Protein AF-A0A3B8QSG8-F1 (afdb_monomer)

Radius of gyration: 14.2 Å; Cα contacts (8 Å, |Δi|>4): 62; chains: 1; bounding box: 43×29×37 Å

pLDDT: mean 88.23, std 14.17, range [44.84, 96.81]

Mean predicted aligned error: 6.04 Å

Structure (mmCIF, N/CA/C/O backbone):
data_AF-A0A3B8QSG8-F1
#
_entry.id   AF-A0A3B8QSG8-F1
#
loop_
_atom_site.group_PDB
_atom_site.id
_atom_site.type_symbol
_atom_site.label_atom_id
_atom_site.label_alt_id
_atom_site.label_comp_id
_atom_site.label_asym_id
_atom_site.label_entity_id
_atom_site.label_seq_id
_atom_site.pdbx_PDB_ins_code
_atom_site.Cartn_x
_atom_site.Cartn_y
_atom_site.Cartn_z
_atom_site.occupancy
_atom_site.B_iso_or_equiv
_atom_site.auth_seq_id
_atom_site.auth_comp_id
_atom_site.auth_asym_id
_atom_site.auth_atom_id
_atom_site.pdbx_PDB_model_num
ATOM 1 N N . MET A 1 1 ? 31.671 -11.394 -25.249 1.00 50.81 1 MET A N 1
ATOM 2 C CA . MET A 1 1 ? 30.550 -10.578 -25.761 1.00 50.81 1 MET A CA 1
ATOM 3 C C . MET A 1 1 ? 29.526 -10.498 -24.640 1.00 50.81 1 MET A C 1
ATOM 5 O O . MET A 1 1 ? 28.879 -11.499 -24.371 1.00 50.81 1 MET A O 1
ATOM 9 N N . HIS A 1 2 ? 29.485 -9.396 -23.887 1.00 44.84 2 HIS A N 1
ATOM 10 C CA . HIS A 1 2 ? 28.515 -9.245 -22.799 1.00 44.84 2 HIS A CA 1
ATOM 11 C C . HIS A 1 2 ? 27.134 -8.967 -23.398 1.00 44.84 2 HIS A C 1
ATOM 13 O O . HIS A 1 2 ? 26.947 -7.979 -24.104 1.00 44.84 2 HIS A O 1
ATOM 19 N N . THR A 1 3 ? 26.188 -9.866 -23.144 1.00 45.97 3 THR A N 1
ATOM 20 C CA . THR A 1 3 ? 24.755 -9.670 -23.374 1.00 45.97 3 THR A CA 1
ATOM 21 C C . THR A 1 3 ? 24.287 -8.390 -22.674 1.00 45.97 3 THR A C 1
ATOM 23 O O . THR A 1 3 ? 24.620 -8.201 -21.501 1.00 45.97 3 THR A O 1
ATOM 26 N N . PRO A 1 4 ? 23.511 -7.509 -23.330 1.00 49.88 4 PRO A N 1
ATOM 27 C CA . PRO A 1 4 ? 22.913 -6.374 -22.645 1.00 49.88 4 PRO A CA 1
ATOM 28 C C . PRO A 1 4 ? 21.877 -6.8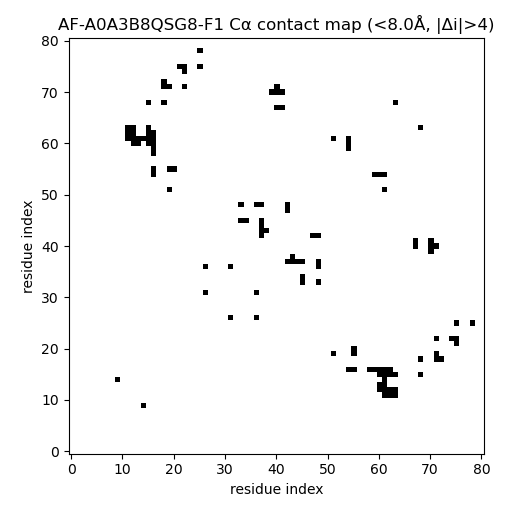99 -21.646 1.00 49.88 4 PRO A C 1
ATOM 30 O O . PRO A 1 4 ? 20.807 -7.384 -22.019 1.00 49.88 4 PRO A O 1
ATOM 33 N N . ASN A 1 5 ? 22.222 -6.833 -20.360 1.00 46.84 5 ASN A N 1
ATOM 34 C CA . ASN A 1 5 ? 21.316 -7.095 -19.252 1.00 46.84 5 ASN A CA 1
ATOM 35 C C . ASN A 1 5 ? 20.183 -6.063 -19.330 1.00 46.84 5 ASN A C 1
ATOM 37 O O . ASN A 1 5 ? 20.341 -4.921 -18.901 1.00 46.84 5 ASN A O 1
ATOM 41 N N . THR A 1 6 ? 19.062 -6.440 -19.945 1.00 47.12 6 THR A N 1
ATOM 42 C CA . THR A 1 6 ? 17.891 -5.571 -20.125 1.00 47.12 6 THR A CA 1
ATOM 43 C C . THR A 1 6 ? 17.109 -5.536 -18.817 1.00 47.12 6 THR A C 1
ATOM 45 O O . THR A 1 6 ? 15.967 -5.972 -18.725 1.00 47.12 6 THR A O 1
ATOM 48 N N . GLN A 1 7 ? 17.751 -5.053 -17.757 1.00 54.00 7 GLN A N 1
ATOM 49 C CA . GLN A 1 7 ? 17.042 -4.627 -16.569 1.00 54.00 7 GLN A CA 1
ATOM 50 C C . GLN A 1 7 ? 16.436 -3.278 -16.933 1.00 54.00 7 GLN A C 1
ATOM 52 O O . GLN A 1 7 ? 17.078 -2.241 -16.793 1.00 54.00 7 GLN A O 1
ATOM 57 N N . THR A 1 8 ? 15.236 -3.303 -17.521 1.00 54.00 8 THR A N 1
ATOM 58 C CA . THR A 1 8 ? 14.407 -2.111 -17.716 1.00 54.00 8 THR A CA 1
ATOM 59 C C . THR A 1 8 ? 14.436 -1.348 -16.402 1.00 54.00 8 THR A C 1
ATOM 61 O O . THR A 1 8 ? 13.919 -1.849 -15.404 1.00 54.00 8 THR A O 1
ATOM 64 N N . ALA A 1 9 ? 15.109 -0.197 -16.372 1.00 60.00 9 ALA A N 1
ATOM 65 C CA . ALA A 1 9 ? 15.084 0.692 -15.226 1.00 60.00 9 ALA A CA 1
ATOM 66 C C . ALA A 1 9 ? 13.627 1.135 -15.075 1.00 60.00 9 ALA A C 1
ATOM 68 O O . ALA A 1 9 ? 13.167 2.035 -15.775 1.00 60.00 9 ALA A O 1
ATOM 69 N N . ILE A 1 10 ? 12.858 0.403 -14.265 1.00 68.19 10 ILE A N 1
ATOM 70 C CA . ILE A 1 10 ? 11.464 0.731 -14.010 1.00 68.19 10 ILE A CA 1
ATOM 71 C C . ILE A 1 10 ? 11.496 2.107 -13.362 1.00 68.19 10 ILE A C 1
ATOM 73 O O . ILE A 1 10 ? 12.194 2.300 -12.366 1.00 68.19 10 ILE A O 1
ATOM 77 N N . ASP A 1 11 ? 10.775 3.066 -13.946 1.00 84.88 11 ASP A N 1
ATOM 78 C CA . ASP A 1 11 ? 10.618 4.374 -13.324 1.00 84.88 11 ASP A CA 1
ATOM 79 C C . ASP A 1 11 ? 10.149 4.145 -11.875 1.00 84.88 11 ASP A C 1
ATOM 81 O O . ASP A 1 11 ? 9.093 3.532 -11.669 1.00 84.88 11 ASP A O 1
ATOM 85 N N . PRO A 1 12 ? 10.921 4.569 -10.857 1.00 83.44 12 PRO A N 1
ATOM 86 C CA . PRO A 1 12 ? 10.636 4.221 -9.463 1.00 83.44 12 PRO A CA 1
ATOM 87 C C . PRO A 1 12 ? 9.263 4.743 -9.024 1.00 83.44 12 PRO A C 1
ATOM 89 O O . PRO A 1 12 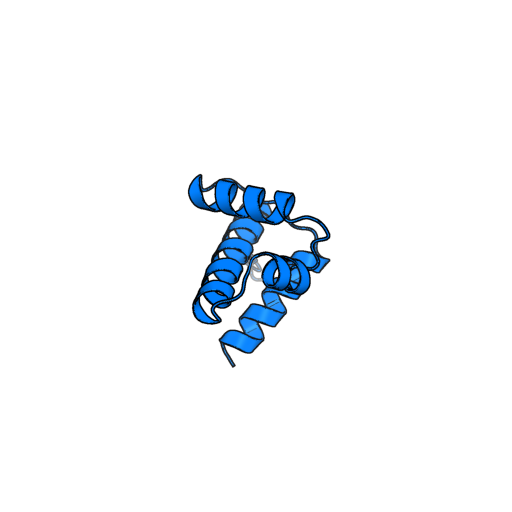? 8.612 4.182 -8.144 1.00 83.44 12 PRO A O 1
ATOM 92 N N . GLY A 1 13 ? 8.798 5.800 -9.684 1.00 87.75 13 GLY A N 1
ATOM 93 C CA . GLY A 1 13 ? 7.478 6.367 -9.531 1.00 87.75 13 GLY A CA 1
ATOM 94 C C . GLY A 1 13 ? 6.340 5.510 -10.083 1.00 87.75 13 GLY A C 1
ATOM 95 O O . GLY A 1 13 ? 5.304 5.332 -9.433 1.00 87.75 13 GLY A O 1
ATOM 96 N N . LEU A 1 14 ? 6.527 4.960 -11.281 1.00 90.44 14 LEU A N 1
ATOM 97 C CA . LEU A 1 14 ? 5.628 3.987 -11.889 1.00 90.44 14 LEU A CA 1
ATOM 98 C C . LEU A 1 14 ? 5.585 2.699 -11.065 1.00 90.44 14 LEU A C 1
ATOM 100 O O . LEU A 1 14 ? 4.494 2.190 -10.801 1.00 90.44 14 LEU A O 1
ATOM 104 N N . GLN A 1 15 ? 6.745 2.210 -10.620 1.00 92.81 15 GLN A N 1
ATOM 105 C CA . GLN A 1 15 ? 6.846 1.034 -9.758 1.00 92.81 15 GLN A CA 1
ATOM 106 C C . GLN A 1 15 ? 6.054 1.230 -8.467 1.00 92.81 15 GLN A C 1
ATOM 108 O O . GLN A 1 15 ? 5.216 0.394 -8.127 1.00 92.81 15 GLN A O 1
ATOM 113 N N . GLY A 1 16 ? 6.255 2.359 -7.783 1.00 94.06 16 GLY A N 1
ATOM 114 C CA . GLY A 1 16 ? 5.517 2.657 -6.562 1.00 94.06 16 GLY A CA 1
ATOM 115 C C . GLY A 1 16 ? 4.012 2.772 -6.798 1.00 94.06 16 GLY A C 1
ATOM 116 O O . GLY A 1 16 ? 3.225 2.248 -6.014 1.00 94.06 16 GLY A O 1
ATOM 117 N N . ARG A 1 17 ? 3.580 3.359 -7.922 1.00 95.25 17 ARG A N 1
ATOM 118 C CA . ARG A 1 17 ? 2.154 3.420 -8.285 1.00 95.25 17 ARG A CA 1
ATOM 119 C C . ARG A 1 17 ? 1.544 2.029 -8.473 1.00 95.25 17 ARG A C 1
ATOM 121 O O . ARG A 1 17 ? 0.432 1.786 -8.009 1.00 95.25 17 ARG A O 1
ATOM 128 N N . VAL A 1 18 ? 2.246 1.130 -9.164 1.00 95.06 18 VAL A N 1
ATOM 129 C CA . VAL A 1 18 ? 1.781 -0.248 -9.395 1.00 95.06 18 VAL A CA 1
ATOM 130 C C . VAL A 1 18 ? 1.724 -1.028 -8.082 1.00 95.06 18 VAL A C 1
ATOM 132 O O . VAL A 1 18 ? 0.709 -1.671 -7.819 1.00 95.06 18 VAL A O 1
ATOM 135 N N . ALA A 1 19 ? 2.749 -0.912 -7.233 1.00 95.31 19 ALA A N 1
ATOM 136 C CA . ALA A 1 19 ? 2.789 -1.567 -5.927 1.00 95.31 19 ALA A CA 1
ATOM 137 C C . ALA A 1 19 ? 1.628 -1.115 -5.024 1.00 95.31 19 ALA A C 1
ATOM 139 O O . ALA A 1 19 ? 0.903 -1.946 -4.481 1.00 95.31 19 ALA A O 1
ATOM 140 N N . VAL A 1 20 ? 1.374 0.195 -4.947 1.00 96.50 20 VAL A N 1
ATOM 141 C CA . VAL A 1 20 ? 0.242 0.756 -4.191 1.00 96.50 20 VAL A CA 1
ATOM 142 C C . VAL A 1 20 ? -1.100 0.290 -4.758 1.00 96.50 20 VAL A C 1
ATOM 144 O O . VAL A 1 20 ? -2.011 -0.032 -3.998 1.00 96.50 20 VAL A O 1
ATOM 147 N N . LYS A 1 21 ? -1.247 0.244 -6.088 1.00 96.75 21 LYS A N 1
ATOM 148 C CA . LYS A 1 21 ? -2.479 -0.243 -6.723 1.00 96.75 21 LYS A CA 1
ATOM 149 C C . LYS A 1 21 ? -2.749 -1.705 -6.359 1.00 96.75 21 LYS A C 1
ATOM 151 O O . LYS A 1 21 ? -3.880 -2.033 -6.014 1.00 96.75 21 LYS A O 1
ATOM 156 N N . LEU A 1 22 ? -1.726 -2.557 -6.425 1.00 96.06 22 LEU A N 1
ATOM 157 C CA . LEU A 1 22 ? -1.829 -3.962 -6.032 1.00 96.06 22 LEU A CA 1
ATOM 158 C C . LEU A 1 22 ? -2.182 -4.096 -4.547 1.00 96.06 22 LEU A C 1
ATOM 160 O O . LEU A 1 22 ? -3.112 -4.818 -4.207 1.00 96.06 22 LEU A O 1
ATOM 164 N N . PHE A 1 23 ? -1.497 -3.347 -3.681 1.00 96.69 23 PHE A N 1
ATOM 165 C CA . PHE A 1 23 ? -1.770 -3.310 -2.246 1.00 96.69 23 PHE A CA 1
ATOM 166 C C . PHE A 1 23 ? -3.239 -2.981 -1.937 1.00 96.69 23 PHE A C 1
ATOM 168 O O . PHE A 1 23 ? -3.868 -3.666 -1.131 1.00 96.69 23 PHE A O 1
ATOM 175 N N . PHE A 1 24 ? -3.816 -1.973 -2.600 1.00 96.81 24 PHE A N 1
ATOM 176 C CA . PHE A 1 24 ? -5.235 -1.663 -2.421 1.00 96.81 24 PHE A CA 1
ATOM 177 C C . PHE A 1 24 ? -6.151 -2.783 -2.912 1.00 96.81 24 PHE A C 1
ATOM 179 O O . PHE A 1 24 ? -7.133 -3.047 -2.240 1.00 96.81 24 PHE A O 1
ATOM 186 N N . GLY A 1 25 ? -5.829 -3.463 -4.016 1.00 96.25 25 GLY A N 1
ATOM 187 C CA . GLY A 1 25 ? -6.617 -4.608 -4.486 1.00 96.25 25 GLY A CA 1
ATOM 188 C C . GLY A 1 25 ? -6.635 -5.764 -3.482 1.00 96.25 25 GLY A C 1
ATOM 189 O O . GLY A 1 25 ? -7.703 -6.231 -3.107 1.00 96.25 25 GLY A O 1
ATOM 190 N N . ILE A 1 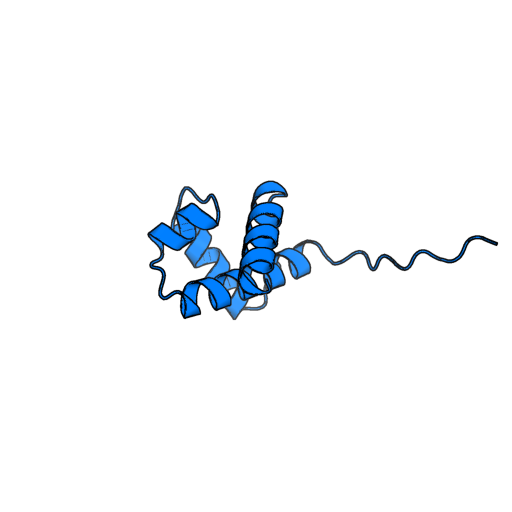26 ? -5.461 -6.161 -2.980 1.00 96.06 26 ILE A N 1
ATOM 191 C CA . ILE A 1 26 ? -5.331 -7.251 -1.996 1.00 96.06 26 ILE A CA 1
ATOM 192 C C . ILE A 1 26 ? -6.079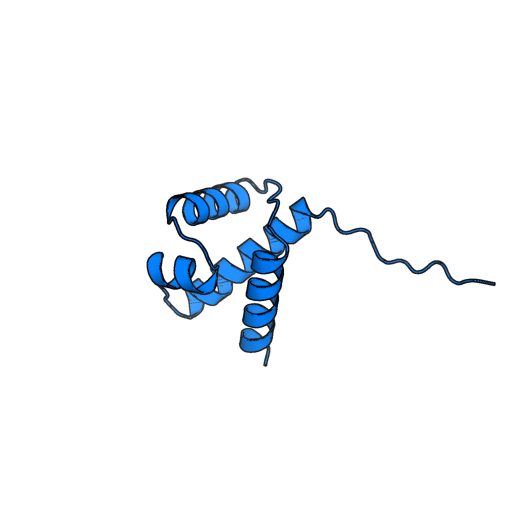 -6.907 -0.701 1.00 96.06 26 ILE A C 1
ATOM 194 O O . ILE A 1 26 ? -6.868 -7.691 -0.184 1.00 96.06 26 ILE A O 1
ATOM 198 N N . THR A 1 27 ? -5.845 -5.706 -0.168 1.00 95.94 27 THR A N 1
ATOM 199 C CA . THR A 1 27 ? -6.454 -5.288 1.105 1.00 95.94 27 THR A CA 1
ATOM 200 C C . THR A 1 27 ? -7.941 -4.948 0.997 1.00 95.94 27 THR A C 1
ATOM 202 O O . THR A 1 27 ? -8.603 -4.793 2.024 1.00 95.94 27 THR A O 1
ATOM 205 N N . ASP A 1 28 ? -8.467 -4.781 -0.213 1.00 96.38 28 ASP A N 1
ATOM 206 C CA . ASP A 1 28 ? -9.901 -4.687 -0.478 1.00 96.38 28 ASP A CA 1
ATOM 207 C C . ASP A 1 28 ? -10.556 -6.068 -0.460 1.00 96.38 28 ASP A C 1
ATOM 209 O O . ASP A 1 28 ? -11.549 -6.250 0.238 1.00 96.38 28 ASP A O 1
ATOM 213 N N . GLU A 1 29 ? -9.937 -7.061 -1.103 1.00 96.38 29 GLU A N 1
ATOM 214 C CA . GLU A 1 29 ? -10.431 -8.442 -1.088 1.00 96.38 29 GLU A CA 1
ATOM 215 C C . GLU A 1 29 ? -10.443 -9.043 0.327 1.00 96.38 29 GLU A C 1
ATOM 217 O O . GLU A 1 29 ? -11.380 -9.738 0.710 1.00 96.38 29 GLU A O 1
ATOM 222 N N . TRP A 1 30 ? -9.451 -8.703 1.153 1.00 95.81 30 TRP A N 1
ATOM 223 C CA . TRP A 1 30 ? -9.416 -9.083 2.570 1.00 95.81 30 TRP A CA 1
ATOM 224 C C . TRP A 1 30 ? -10.341 -8.246 3.470 1.00 95.81 30 TRP A C 1
ATOM 226 O O . TRP A 1 30 ? -10.327 -8.426 4.687 1.00 95.81 30 TRP A O 1
ATOM 236 N N . ALA A 1 31 ? -11.117 -7.319 2.899 1.00 96.62 31 ALA A N 1
ATOM 237 C CA . ALA A 1 31 ? -12.051 -6.440 3.601 1.00 96.62 31 ALA A CA 1
ATOM 238 C C . ALA A 1 31 ? -11.419 -5.631 4.755 1.00 96.62 31 ALA A C 1
ATOM 240 O O . ALA A 1 31 ? -12.051 -5.391 5.786 1.00 96.62 31 ALA A O 1
ATOM 241 N N . LEU A 1 32 ? -10.166 -5.187 4.590 1.00 96.62 32 LEU A N 1
ATOM 242 C CA . LEU A 1 32 ? -9.449 -4.448 5.632 1.00 96.62 32 LEU A CA 1
ATOM 243 C C . LEU A 1 32 ? -9.862 -2.975 5.689 1.00 96.62 32 LEU A C 1
ATOM 245 O O . LEU A 1 32 ? -9.993 -2.306 4.660 1.00 96.62 32 LEU A O 1
ATOM 249 N N . ASN A 1 33 ? -9.953 -2.421 6.899 1.00 95.31 33 ASN A N 1
ATOM 250 C CA . ASN A 1 33 ? -10.188 -0.988 7.096 1.00 95.31 33 ASN A CA 1
ATOM 251 C C . ASN A 1 33 ? -8.892 -0.157 6.972 1.00 95.31 33 ASN A C 1
ATOM 253 O O . ASN A 1 33 ? -7.778 -0.680 7.019 1.00 95.31 33 ASN A O 1
ATOM 257 N N . ASP A 1 34 ? -9.013 1.170 6.832 1.00 94.31 34 ASP A N 1
ATOM 258 C CA . ASP A 1 34 ? -7.860 2.057 6.579 1.00 94.31 34 ASP A CA 1
ATOM 259 C C . ASP A 1 34 ? -6.779 2.010 7.676 1.00 94.31 34 ASP A C 1
ATOM 261 O O . ASP A 1 34 ? -5.605 2.236 7.393 1.00 94.31 34 ASP A O 1
ATOM 265 N N . GLU A 1 35 ? -7.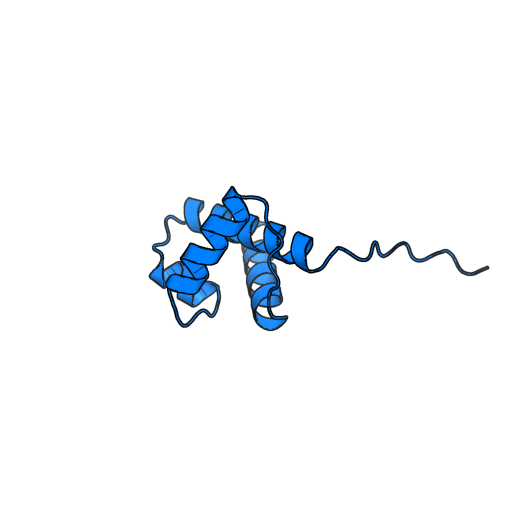141 1.686 8.919 1.00 94.94 35 GLU A N 1
ATOM 266 C CA . GLU A 1 35 ? -6.170 1.517 10.007 1.00 94.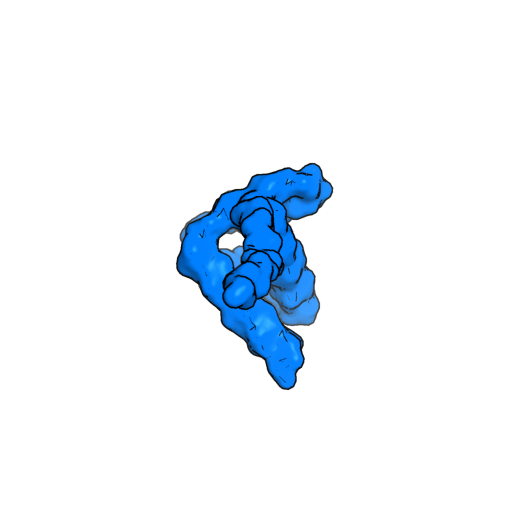94 35 GLU A CA 1
ATOM 267 C C . GLU A 1 35 ? -5.322 0.258 9.827 1.00 94.94 35 GLU A C 1
ATOM 269 O O . GLU A 1 35 ? -4.097 0.334 9.868 1.00 94.94 35 GLU A O 1
ATOM 274 N N . GLN A 1 36 ? -5.959 -0.877 9.529 1.00 95.88 36 GLN A N 1
ATOM 275 C CA . GLN A 1 36 ? -5.260 -2.122 9.212 1.00 95.88 36 GLN A CA 1
ATOM 276 C C . GLN A 1 36 ? -4.372 -1.951 7.976 1.00 95.88 36 GLN A C 1
ATOM 278 O O . GLN A 1 36 ? -3.221 -2.387 7.969 1.00 95.88 36 GLN A O 1
ATOM 283 N N . ARG A 1 37 ? -4.860 -1.238 6.952 1.00 96.19 37 ARG A N 1
ATOM 284 C CA . ARG A 1 37 ? -4.065 -0.889 5.766 1.00 96.19 37 ARG A CA 1
ATOM 285 C C . ARG A 1 37 ? -2.843 -0.042 6.131 1.00 96.19 37 ARG A C 1
ATOM 287 O O . ARG A 1 37 ? -1.754 -0.315 5.635 1.00 96.19 37 ARG A O 1
ATOM 294 N N . CYS A 1 38 ? -2.985 0.945 7.016 1.00 94.94 38 CYS A N 1
ATOM 295 C CA . CYS A 1 38 ? -1.845 1.712 7.523 1.00 94.94 38 CYS A CA 1
ATOM 296 C C . CYS A 1 38 ? -0.829 0.820 8.251 1.00 94.94 38 CYS A C 1
ATOM 298 O O . CYS A 1 38 ? 0.361 0.925 7.962 1.00 94.94 38 CYS A O 1
ATOM 300 N N . ILE A 1 39 ? -1.280 -0.095 9.114 1.00 94.44 39 ILE A N 1
ATOM 301 C CA . ILE A 1 39 ? -0.404 -1.036 9.834 1.00 94.44 39 ILE A CA 1
ATOM 302 C C . ILE A 1 39 ? 0.379 -1.918 8.848 1.00 94.44 39 ILE A C 1
ATOM 304 O O . ILE A 1 39 ? 1.605 -2.023 8.938 1.00 94.44 39 ILE A O 1
ATOM 308 N N . LEU A 1 40 ? -0.296 -2.507 7.857 1.00 93.50 40 LEU A N 1
ATOM 309 C CA . LEU A 1 40 ? 0.358 -3.345 6.848 1.00 93.50 40 LEU A CA 1
ATOM 310 C C . LEU A 1 40 ? 1.376 -2.551 6.022 1.00 93.50 40 LEU A C 1
ATOM 312 O O . LEU A 1 40 ? 2.517 -2.987 5.856 1.00 93.50 40 LEU A O 1
ATOM 316 N N . ALA A 1 41 ? 1.006 -1.349 5.584 1.00 92.81 41 ALA A N 1
ATOM 317 C CA . ALA A 1 41 ? 1.875 -0.471 4.808 1.00 92.81 41 ALA A CA 1
ATOM 318 C C . ALA A 1 41 ? 2.998 0.199 5.628 1.00 92.81 41 ALA A C 1
ATOM 320 O O . ALA A 1 41 ? 3.826 0.890 5.038 1.00 92.81 41 ALA A O 1
ATOM 321 N N . GLY A 1 42 ? 3.041 0.024 6.956 1.00 93.25 42 GLY A N 1
ATOM 322 C CA . GLY A 1 42 ? 4.023 0.687 7.827 1.00 93.25 42 GLY A CA 1
ATOM 323 C C . GLY A 1 42 ? 3.810 2.203 7.938 1.00 93.25 42 GLY A C 1
ATOM 324 O O . GLY A 1 42 ? 4.750 2.962 8.158 1.00 93.25 42 GLY A O 1
ATOM 325 N N . LEU A 1 43 ? 2.578 2.671 7.733 1.00 92.12 43 LEU A N 1
ATOM 326 C CA . LEU A 1 43 ? 2.227 4.085 7.736 1.00 92.12 43 LEU A CA 1
ATOM 327 C C . LEU A 1 43 ? 1.722 4.538 9.104 1.00 92.12 43 LEU A C 1
ATOM 329 O O . LEU A 1 43 ? 0.773 3.979 9.644 1.00 92.12 43 LEU A O 1
ATOM 333 N N . ASN A 1 44 ? 2.257 5.661 9.582 1.00 87.06 44 ASN A N 1
ATOM 334 C CA . ASN A 1 44 ? 1.798 6.308 10.817 1.00 87.06 44 ASN A CA 1
ATOM 335 C C . ASN A 1 44 ? 0.566 7.211 10.619 1.00 87.06 44 ASN A C 1
ATOM 337 O O . ASN A 1 44 ? 0.022 7.739 11.583 1.00 87.06 44 ASN A O 1
ATOM 341 N N . SER A 1 45 ? 0.141 7.457 9.372 1.00 86.38 45 SER A N 1
ATOM 342 C CA . SER A 1 45 ? -0.940 8.400 9.073 1.00 86.38 45 SER A CA 1
ATOM 343 C C . SER A 1 45 ? -1.847 7.926 7.941 1.00 86.38 45 SER A C 1
ATOM 345 O O . SER A 1 45 ? -1.385 7.626 6.835 1.00 86.38 45 SER A O 1
ATOM 347 N N . ARG A 1 46 ? -3.165 7.974 8.190 1.00 91.69 46 ARG A N 1
ATOM 348 C CA . ARG A 1 46 ? -4.215 7.716 7.186 1.00 91.69 46 ARG A CA 1
ATOM 349 C C . ARG A 1 46 ? -4.181 8.727 6.034 1.00 91.69 46 ARG A C 1
ATOM 351 O O . ARG A 1 46 ? -4.642 8.430 4.934 1.00 91.69 46 ARG A O 1
ATOM 358 N N . THR A 1 47 ? -3.595 9.905 6.246 1.00 93.94 47 THR A N 1
ATOM 359 C CA . THR A 1 47 ? -3.452 10.934 5.207 1.00 93.94 47 THR A CA 1
ATOM 360 C C . THR A 1 47 ? -2.549 10.457 4.070 1.00 93.94 47 THR A C 1
ATOM 362 O O . THR A 1 47 ? -2.866 10.683 2.902 1.00 93.94 47 THR A O 1
ATOM 365 N N . THR A 1 48 ? -1.464 9.738 4.382 1.00 93.75 48 THR A N 1
ATOM 366 C CA . THR A 1 48 ? -0.572 9.152 3.368 1.00 93.75 48 THR A CA 1
ATOM 367 C C . THR A 1 48 ? -1.306 8.104 2.539 1.00 93.75 48 THR A C 1
ATOM 369 O O . THR A 1 48 ? -1.235 8.140 1.312 1.00 93.75 48 THR A O 1
ATOM 372 N N . LEU A 1 49 ? -2.099 7.249 3.194 1.00 95.19 49 LEU A N 1
ATOM 373 C CA . LEU A 1 49 ? -2.924 6.241 2.530 1.00 95.19 49 LEU A CA 1
ATOM 374 C C . LEU A 1 49 ? -3.956 6.883 1.582 1.00 95.19 49 LEU A C 1
ATOM 376 O O . LEU A 1 49 ? -4.074 6.492 0.421 1.00 95.19 49 LEU A O 1
ATOM 380 N N . HIS A 1 50 ? -4.661 7.927 2.029 1.00 95.06 50 HIS A N 1
ATOM 381 C CA . HIS A 1 50 ? -5.596 8.662 1.173 1.00 95.06 50 HIS A CA 1
ATOM 382 C C . HIS A 1 50 ? -4.905 9.387 0.010 1.00 95.06 50 HIS A C 1
ATOM 384 O O . HIS A 1 50 ? -5.440 9.421 -1.101 1.00 95.06 50 HIS A O 1
ATOM 390 N N . ASN A 1 51 ? -3.719 9.955 0.230 1.00 95.12 51 ASN A N 1
ATOM 391 C CA . ASN A 1 51 ? -2.935 10.582 -0.835 1.00 95.12 51 ASN A CA 1
ATOM 392 C C . ASN A 1 51 ? -2.491 9.562 -1.885 1.00 95.12 51 ASN A C 1
ATOM 394 O O . ASN A 1 51 ? -2.557 9.850 -3.078 1.00 95.12 51 ASN A O 1
ATOM 398 N N . TRP A 1 52 ? -2.102 8.360 -1.468 1.00 95.56 52 TRP A N 1
ATOM 399 C CA . TRP A 1 52 ? -1.811 7.258 -2.379 1.00 95.56 52 TRP A CA 1
ATOM 400 C C . TRP A 1 52 ? -3.031 6.848 -3.200 1.00 95.56 52 TRP A C 1
ATOM 402 O O . TRP A 1 52 ? -2.918 6.735 -4.418 1.00 95.56 52 TRP A O 1
ATOM 412 N N . ARG A 1 53 ? -4.205 6.709 -2.569 1.00 95.31 53 ARG A N 1
ATOM 413 C CA . ARG A 1 53 ? -5.461 6.397 -3.272 1.00 95.31 53 ARG A CA 1
ATOM 414 C C . ARG A 1 53 ? -5.759 7.428 -4.369 1.00 95.31 53 ARG A C 1
ATOM 416 O O . ARG A 1 53 ? -6.038 7.051 -5.505 1.00 95.31 53 ARG A O 1
ATOM 423 N N . LYS A 1 54 ? -5.624 8.721 -4.047 1.00 96.62 54 LYS A N 1
ATOM 424 C CA . LYS A 1 54 ? -5.779 9.828 -5.008 1.00 96.62 54 LYS A CA 1
ATOM 425 C C . LYS A 1 54 ? -4.780 9.731 -6.163 1.00 96.62 54 LYS A C 1
ATOM 427 O O . LYS A 1 54 ? -5.190 9.759 -7.317 1.00 96.62 54 LYS A O 1
ATOM 432 N N . LYS A 1 55 ? -3.492 9.534 -5.868 1.00 95.94 55 LYS A N 1
ATOM 433 C CA . LYS A 1 55 ? -2.447 9.417 -6.897 1.00 95.94 55 LYS A CA 1
ATOM 434 C C . LYS A 1 55 ? -2.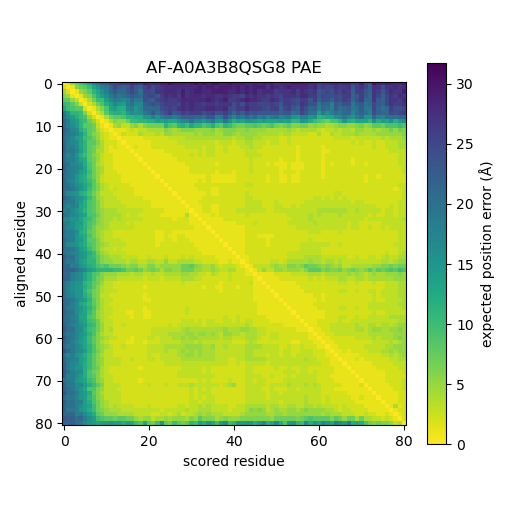648 8.209 -7.811 1.00 95.94 55 LYS A C 1
ATOM 436 O O . LYS A 1 55 ? -2.439 8.320 -9.014 1.00 95.94 55 LYS A O 1
ATOM 441 N N . VAL A 1 56 ? -3.096 7.071 -7.279 1.00 96.00 56 VAL A N 1
ATOM 442 C CA . VAL A 1 56 ? -3.448 5.904 -8.104 1.00 96.00 56 VAL A CA 1
ATOM 443 C C . VAL A 1 56 ? -4.616 6.227 -9.037 1.00 96.00 56 VAL A C 1
ATOM 445 O O . VAL A 1 56 ? -4.526 5.921 -10.226 1.00 96.00 56 VAL A O 1
ATOM 448 N N . ALA A 1 57 ? -5.671 6.879 -8.534 1.00 95.00 57 ALA A N 1
ATOM 449 C CA . ALA A 1 57 ? -6.828 7.276 -9.340 1.00 95.00 57 ALA A CA 1
ATOM 450 C C . ALA A 1 57 ? -6.444 8.253 -10.468 1.00 95.00 57 ALA A C 1
ATOM 452 O O . ALA A 1 57 ? -6.830 8.051 -11.618 1.00 95.00 57 ALA A O 1
ATOM 453 N N . SER A 1 58 ? -5.601 9.243 -10.163 1.00 95.88 58 SER A N 1
ATOM 454 C CA . SER A 1 58 ? -5.068 10.216 -11.128 1.00 95.88 58 SER A CA 1
ATOM 455 C C . SER A 1 58 ? -3.951 9.662 -12.022 1.00 95.88 58 SER A C 1
ATOM 457 O O . SER A 1 58 ? -3.430 10.380 -12.872 1.00 95.88 58 SER A O 1
ATOM 459 N N . LYS A 1 59 ? -3.556 8.392 -11.845 1.00 93.19 59 LYS A N 1
ATOM 460 C CA . LYS A 1 59 ? -2.417 7.759 -12.531 1.00 93.19 59 LYS A CA 1
ATOM 461 C C . LYS A 1 59 ? -1.100 8.533 -12.343 1.00 93.19 59 LYS A C 1
ATOM 463 O O . LYS A 1 59 ? -0.223 8.490 -13.202 1.00 93.19 59 LYS A O 1
ATOM 468 N N . GLU A 1 60 ? -0.911 9.181 -11.205 1.00 93.94 60 GLU A N 1
ATOM 469 C CA . GLU A 1 60 ? 0.309 9.912 -10.873 1.00 93.94 60 GLU A CA 1
ATOM 470 C C . GLU A 1 60 ? 1.416 8.987 -10.361 1.00 93.94 60 GLU A C 1
ATOM 472 O O . GLU A 1 60 ? 1.169 7.940 -9.760 1.00 93.94 60 GLU A O 1
ATOM 477 N N . SER A 1 61 ? 2.658 9.405 -10.583 1.00 92.38 61 SER A N 1
ATOM 478 C CA . SER A 1 61 ? 3.853 8.748 -10.059 1.00 92.38 61 SER A CA 1
ATOM 479 C C . SER A 1 61 ? 3.876 8.779 -8.522 1.00 92.38 61 SER A C 1
ATOM 481 O O . SER A 1 61 ? 3.620 9.814 -7.896 1.00 92.38 61 SER A O 1
ATOM 483 N N . ILE A 1 62 ? 4.182 7.639 -7.895 1.00 94.31 62 ILE A N 1
ATOM 484 C CA . ILE A 1 62 ? 4.281 7.514 -6.437 1.00 94.31 62 ILE A CA 1
ATOM 485 C C . ILE A 1 62 ? 5.693 7.072 -6.087 1.00 94.31 62 ILE A C 1
ATOM 487 O O . ILE A 1 62 ? 6.083 5.944 -6.360 1.00 94.31 62 ILE A O 1
ATOM 491 N N . LYS A 1 63 ? 6.448 7.955 -5.434 1.00 91.69 63 LYS A N 1
ATOM 492 C CA . LYS A 1 63 ? 7.727 7.583 -4.831 1.00 91.69 63 LYS A CA 1
ATOM 493 C C . LYS A 1 63 ? 7.463 6.923 -3.483 1.00 91.69 63 LYS A C 1
ATOM 495 O O . LYS A 1 63 ? 6.860 7.544 -2.608 1.00 91.69 63 LYS A O 1
ATOM 500 N N . LEU A 1 64 ? 7.896 5.676 -3.348 1.00 89.94 64 LEU A N 1
ATOM 501 C CA . LEU A 1 64 ? 7.870 4.928 -2.096 1.00 89.94 64 LEU A CA 1
ATOM 502 C C . LEU A 1 64 ? 9.283 4.843 -1.522 1.00 89.94 64 LEU A C 1
ATOM 504 O O . LEU A 1 64 ? 10.258 4.808 -2.273 1.00 89.94 64 LEU A O 1
ATOM 508 N N . SER A 1 65 ? 9.378 4.780 -0.198 1.00 90.62 65 SER A N 1
ATOM 509 C CA . SER A 1 65 ? 10.605 4.353 0.473 1.00 90.62 65 SER A CA 1
ATOM 510 C C . SER A 1 65 ? 10.867 2.870 0.192 1.00 90.62 65 SER A C 1
ATOM 512 O O . SER A 1 65 ? 9.923 2.115 -0.050 1.00 90.62 65 SER A O 1
ATOM 514 N N . LEU A 1 66 ? 12.134 2.451 0.259 1.00 90.19 66 LEU A N 1
ATOM 515 C CA . LEU A 1 66 ? 12.527 1.056 0.033 1.00 90.19 66 LEU A CA 1
ATOM 516 C C . LEU A 1 66 ? 11.787 0.095 0.981 1.00 90.19 66 LEU A C 1
ATOM 518 O O . LEU A 1 66 ? 11.134 -0.822 0.501 1.00 90.19 66 LEU A O 1
ATOM 522 N N . ASP A 1 67 ? 11.761 0.402 2.283 1.00 91.25 67 ASP A N 1
ATOM 523 C CA . ASP A 1 67 ? 11.021 -0.369 3.298 1.00 91.25 67 ASP A CA 1
ATOM 524 C C . ASP A 1 67 ? 9.551 -0.602 2.903 1.00 91.25 67 ASP A C 1
ATOM 526 O O . ASP A 1 67 ? 9.056 -1.727 2.876 1.00 91.25 67 ASP A O 1
ATOM 530 N N . THR A 1 68 ? 8.847 0.461 2.508 1.00 92.19 68 THR A N 1
ATOM 531 C CA . THR A 1 68 ? 7.438 0.377 2.110 1.00 92.19 68 THR A CA 1
ATOM 532 C C . THR A 1 68 ? 7.241 -0.525 0.892 1.00 92.19 68 THR A C 1
ATOM 534 O O . THR A 1 68 ? 6.283 -1.298 0.832 1.00 92.19 68 THR A O 1
ATOM 537 N N . LEU A 1 69 ? 8.141 -0.433 -0.086 1.00 92.69 69 LEU A N 1
ATOM 538 C CA . LEU A 1 69 ? 8.105 -1.260 -1.286 1.00 92.69 69 LEU A CA 1
ATOM 539 C C . LEU A 1 69 ? 8.374 -2.739 -0.963 1.00 92.69 69 LEU A C 1
ATOM 541 O O . LEU A 1 69 ? 7.697 -3.615 -1.507 1.00 92.69 69 LEU A O 1
ATOM 545 N N . GLU A 1 70 ? 9.322 -3.026 -0.070 1.00 94.00 70 GLU A N 1
ATOM 546 C CA . GLU A 1 70 ? 9.609 -4.385 0.398 1.00 94.00 70 GLU A CA 1
ATOM 547 C C . GLU A 1 70 ? 8.386 -4.983 1.100 1.00 94.00 70 GLU A C 1
ATOM 549 O O . GLU A 1 70 ? 7.947 -6.075 0.742 1.00 94.00 70 GLU A O 1
ATOM 554 N N . ARG A 1 71 ? 7.741 -4.234 2.005 1.00 94.81 71 ARG A N 1
ATOM 555 C CA . ARG A 1 71 ? 6.494 -4.650 2.678 1.00 94.81 71 ARG A CA 1
ATOM 556 C C . ARG A 1 71 ? 5.378 -4.989 1.691 1.00 94.81 71 ARG A C 1
ATOM 558 O O . ARG A 1 71 ? 4.741 -6.032 1.820 1.00 94.81 71 ARG A O 1
ATOM 565 N N . MET A 1 72 ? 5.161 -4.146 0.679 1.00 94.06 72 MET A N 1
ATOM 566 C CA . MET A 1 72 ? 4.189 -4.430 -0.386 1.00 94.06 72 MET A CA 1
ATOM 567 C C . MET A 1 72 ? 4.560 -5.685 -1.188 1.00 94.06 72 MET A C 1
ATOM 569 O O . MET A 1 72 ? 3.672 -6.447 -1.566 1.00 94.06 72 MET A O 1
ATOM 573 N N . SER A 1 73 ? 5.853 -5.925 -1.417 1.00 92.50 73 SER A N 1
ATOM 574 C CA . SER A 1 73 ? 6.341 -7.116 -2.123 1.00 92.50 73 SER A CA 1
ATOM 575 C C . SER A 1 73 ? 6.092 -8.397 -1.322 1.00 92.50 73 SER A C 1
ATOM 577 O O . SER A 1 73 ? 5.653 -9.392 -1.896 1.00 92.50 73 SER A O 1
ATOM 579 N N . TYR A 1 74 ? 6.277 -8.370 0.003 1.00 94.12 74 TYR A N 1
ATOM 580 C CA . TYR A 1 74 ? 5.924 -9.497 0.874 1.00 94.12 74 TYR A CA 1
ATOM 581 C C . TYR A 1 74 ? 4.423 -9.793 0.849 1.00 94.12 74 TYR A C 1
ATOM 583 O O . TYR A 1 74 ? 4.033 -10.95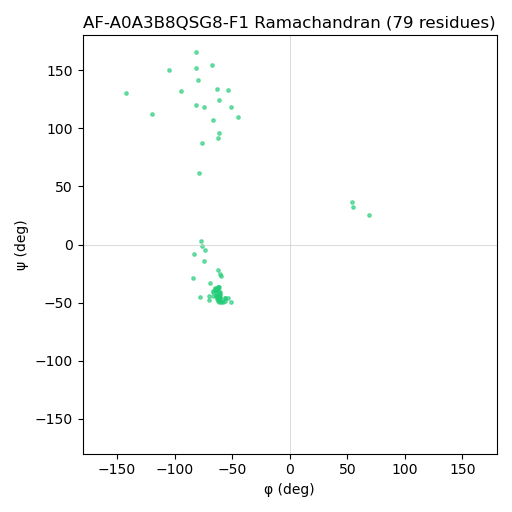0 0.712 1.00 94.12 74 TYR A O 1
ATOM 591 N N . LEU A 1 75 ? 3.578 -8.759 0.913 1.00 93.50 75 LEU A N 1
ATOM 592 C CA . LEU A 1 75 ? 2.122 -8.919 0.819 1.00 93.50 75 LEU A CA 1
ATOM 593 C C . LEU A 1 75 ? 1.701 -9.531 -0.520 1.00 93.50 75 LEU A C 1
ATOM 595 O O . LEU A 1 75 ? 0.877 -10.442 -0.547 1.00 93.50 75 LEU A O 1
ATOM 599 N N . ALA A 1 76 ? 2.299 -9.076 -1.622 1.00 92.69 76 ALA A N 1
ATOM 600 C CA . ALA A 1 76 ? 2.075 -9.665 -2.938 1.00 92.69 76 ALA A CA 1
ATOM 601 C C . ALA A 1 76 ? 2.511 -11.141 -2.998 1.00 92.69 76 ALA A C 1
ATOM 603 O O . ALA A 1 76 ? 1.846 -11.948 -3.643 1.00 92.69 76 ALA A O 1
ATOM 604 N N . GLY A 1 77 ? 3.603 -11.496 -2.312 1.00 93.19 77 GLY A N 1
ATOM 605 C CA . GLY A 1 77 ? 4.063 -12.877 -2.168 1.00 93.19 77 GLY A CA 1
ATOM 606 C C . GLY A 1 77 ? 3.060 -13.762 -1.425 1.00 93.19 77 GLY A C 1
ATOM 607 O O . GLY A 1 77 ? 2.735 -14.834 -1.921 1.00 93.19 77 GLY A O 1
ATOM 608 N N . VAL A 1 78 ? 2.526 -13.290 -0.292 1.00 92.75 78 VAL A N 1
ATOM 609 C CA . VAL A 1 78 ? 1.495 -14.003 0.492 1.00 92.75 78 VAL A CA 1
ATOM 610 C C . VAL A 1 78 ? 0.197 -14.166 -0.296 1.00 92.75 78 VAL A C 1
ATOM 612 O O . VAL A 1 78 ? -0.435 -15.205 -0.207 1.00 92.75 78 VAL A O 1
ATOM 615 N N . TYR A 1 79 ? -0.198 -13.159 -1.075 1.00 92.00 79 TYR A N 1
ATOM 616 C CA . TYR A 1 79 ? -1.417 -13.213 -1.882 1.00 92.00 79 TYR A CA 1
ATOM 617 C C . TYR A 1 79 ? -1.329 -14.199 -3.058 1.00 92.00 79 TYR A C 1
ATOM 619 O O . TYR A 1 79 ? -2.332 -14.782 -3.458 1.00 92.00 79 TYR A O 1
ATOM 627 N N . LYS A 1 80 ? -0.137 -14.355 -3.650 1.00 85.88 80 LYS A N 1
ATOM 628 C CA . LYS A 1 80 ? 0.089 -15.270 -4.778 1.00 85.88 80 LYS A CA 1
ATOM 629 C C . LYS A 1 80 ? 0.348 -16.717 -4.337 1.00 85.88 80 LYS A C 1
ATOM 631 O O . LYS A 1 80 ? 0.131 -17.616 -5.149 1.00 85.88 80 LYS A O 1
ATOM 636 N N . GLY A 1 81 ? 0.913 -16.905 -3.143 1.00 75.38 81 GLY A N 1
ATOM 637 C CA . GLY A 1 81 ? 1.254 -18.217 -2.586 1.00 75.38 81 GLY A CA 1
ATOM 638 C C . GLY A 1 81 ? 0.016 -19.032 -2.262 1.00 75.38 81 GLY A C 1
ATOM 639 O O . GLY A 1 81 ? 0.009 -20.216 -2.658 1.00 75.38 81 GLY A O 1
#

Solvent-accessible surface area (backbone atoms only — not comparable to full-atom values): 4798 Å² total; per-residue (Å²): 133,85,75,82,80,81,71,74,80,66,52,60,27,56,51,30,28,52,47,53,50,49,48,52,53,56,40,51,78,69,69,56,51,71,66,58,49,23,59,67,57,71,44,96,44,66,66,59,56,51,51,49,55,50,32,48,74,71,69,40,71,30,81,63,57,69,69,47,50,50,47,45,49,52,52,53,48,65,74,72,104

Foldseek 3Di:
DDDPPPPPPPPLQLLQLVLLVVLCVLCVVVVHDLVVSCVLQVHPDSVVNVVSVVCNVVVHGDHDDPVSSVSSVVSVVVVVD

Secondary structure (DSSP, 8-state):
-----------HHHHHHHHHHHHHHHHHHTT--HHHHHHHHT-S-HHHHHHHHHHHHTT------HHHHHHHHHHHHHHH-

Nearest PDB structures (foldseek):
  3ws7-assembl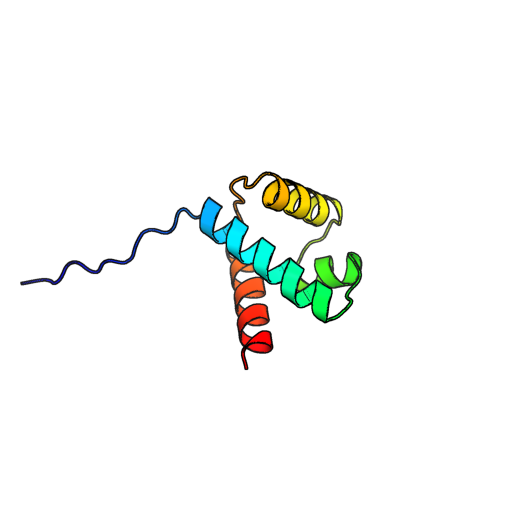y1_A  TM=4.307E-01  e=3.115E+00  Pyrobaculum calidifontis JCM 11548

Sequence (81 aa):
MHTPNTQTAIDPGLQGRVAVKLFFGITDEWALNDEQRCILAGLNSRTTLHNWRKKVASKESIKLSLDTLERMSYLAGVYKG